Protein AF-A0A949S5S6-F1 (afdb_monomer_lite)

Radius of gyration: 18.07 Å; chains: 1; bounding box: 41×36×51 Å

Structure (mmCIF, N/CA/C/O backbone):
data_AF-A0A949S5S6-F1
#
_entry.id   AF-A0A949S5S6-F1
#
loop_
_atom_site.group_PDB
_atom_site.id
_atom_site.type_symbol
_atom_site.label_atom_id
_atom_site.label_alt_id
_atom_site.label_comp_id
_atom_site.label_asym_id
_atom_site.label_entity_id
_atom_site.label_seq_id
_atom_site.pdbx_PDB_ins_code
_atom_site.Cartn_x
_atom_site.Cartn_y
_atom_site.Cartn_z
_atom_site.occupancy
_atom_site.B_iso_or_equiv
_atom_site.auth_seq_id
_atom_site.auth_comp_id
_atom_site.auth_asym_id
_atom_site.auth_atom_id
_atom_site.pdbx_PDB_model_num
ATOM 1 N N . MET A 1 1 ? -26.203 28.391 -12.890 1.00 39.91 1 MET A N 1
ATOM 2 C CA . MET A 1 1 ? -25.693 27.081 -13.351 1.00 39.91 1 MET A CA 1
ATOM 3 C C . MET A 1 1 ? -24.501 26.681 -12.485 1.00 39.91 1 MET A C 1
ATOM 5 O O . MET A 1 1 ? -23.746 27.561 -12.107 1.00 39.91 1 MET A O 1
ATOM 9 N N . ALA A 1 2 ? -24.394 25.382 -12.174 1.00 42.94 2 ALA A N 1
ATOM 10 C CA . ALA A 1 2 ? -23.292 24.667 -11.508 1.00 42.94 2 ALA A CA 1
ATOM 11 C C . ALA A 1 2 ? -22.972 24.991 -10.026 1.00 42.94 2 ALA A C 1
ATOM 13 O O . ALA A 1 2 ? -22.066 25.753 -9.704 1.00 42.94 2 ALA A O 1
ATOM 14 N N . LYS A 1 3 ? -23.659 24.283 -9.110 1.00 41.00 3 LYS A N 1
ATOM 15 C CA . LYS A 1 3 ? -23.144 23.982 -7.762 1.00 41.00 3 LYS A CA 1
ATOM 16 C C . LYS A 1 3 ? -21.834 23.195 -7.910 1.00 41.00 3 LYS A C 1
ATOM 18 O O . LYS A 1 3 ? -21.847 22.079 -8.427 1.00 41.00 3 LYS A O 1
ATOM 23 N N . LYS A 1 4 ? -20.727 23.783 -7.454 1.00 41.28 4 LYS A N 1
ATOM 24 C CA . LYS A 1 4 ? -19.430 23.129 -7.253 1.00 41.28 4 LYS A CA 1
ATOM 25 C C . LYS A 1 4 ? -19.650 21.957 -6.290 1.00 41.28 4 LYS A C 1
ATOM 27 O O . LYS A 1 4 ? -19.961 22.157 -5.122 1.00 41.28 4 LYS A O 1
ATOM 32 N N . LYS A 1 5 ? -19.622 20.738 -6.825 1.00 39.84 5 LYS A N 1
ATOM 33 C CA . LYS A 1 5 ? -19.807 19.493 -6.079 1.00 39.84 5 LYS A CA 1
ATOM 34 C C . LYS A 1 5 ? -18.512 19.252 -5.304 1.00 39.84 5 LYS A C 1
ATOM 36 O O . LYS A 1 5 ? -17.574 18.682 -5.845 1.00 39.84 5 LYS A O 1
ATOM 41 N N . GLU A 1 6 ? -18.433 19.779 -4.087 1.00 42.38 6 GLU A N 1
ATOM 42 C CA . GLU A 1 6 ? -17.400 19.403 -3.122 1.00 42.38 6 GLU A CA 1
ATOM 43 C C . GLU A 1 6 ? -17.559 17.905 -2.849 1.00 42.38 6 GLU A C 1
ATOM 45 O O . GLU A 1 6 ? -18.492 17.459 -2.181 1.00 42.38 6 GLU A O 1
ATOM 50 N N . THR A 1 7 ? -16.700 17.101 -3.468 1.00 40.94 7 THR A N 1
ATOM 51 C CA . THR A 1 7 ? -16.578 15.681 -3.166 1.00 40.94 7 THR A CA 1
ATOM 52 C C . THR A 1 7 ? -15.943 15.571 -1.791 1.00 40.94 7 THR A C 1
ATOM 54 O O . THR A 1 7 ? -14.726 15.649 -1.660 1.00 40.94 7 THR A O 1
ATOM 57 N N . VAL A 1 8 ? -16.775 15.435 -0.760 1.00 47.38 8 VAL A N 1
ATOM 58 C CA . VAL A 1 8 ? -16.336 14.995 0.565 1.00 47.38 8 VAL A CA 1
ATOM 59 C C . VAL A 1 8 ? -15.779 13.584 0.381 1.00 47.38 8 VAL A C 1
ATOM 61 O O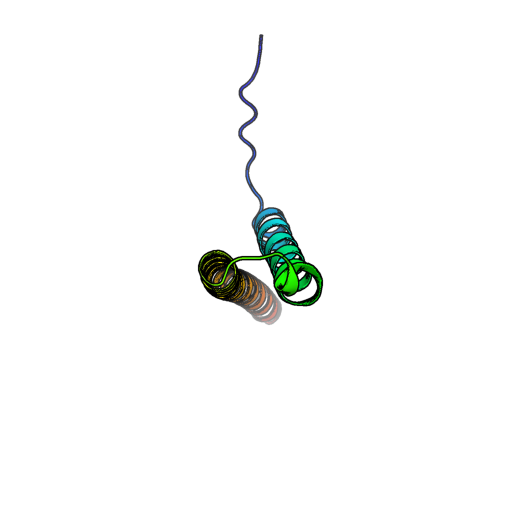 . VAL A 1 8 ? -16.532 12.620 0.243 1.00 47.38 8 VAL A O 1
ATOM 64 N N . GLU A 1 9 ? -14.461 13.466 0.253 1.00 57.03 9 GLU A N 1
ATOM 65 C CA . GLU A 1 9 ? -13.804 12.171 0.144 1.00 57.03 9 GLU A CA 1
ATOM 66 C C . GLU A 1 9 ? -13.932 11.442 1.484 1.00 57.03 9 GLU A C 1
ATOM 68 O O . GLU A 1 9 ? -13.336 11.830 2.486 1.00 57.03 9 GLU A O 1
ATOM 73 N N . ASN A 1 10 ? -14.764 10.401 1.523 1.00 71.19 10 ASN A N 1
ATOM 74 C CA . ASN A 1 10 ? -14.866 9.525 2.686 1.00 71.19 10 ASN A CA 1
ATOM 75 C C . ASN A 1 10 ? -13.557 8.710 2.810 1.00 71.19 10 ASN A C 1
ATOM 77 O O . ASN A 1 10 ? -13.089 8.205 1.783 1.00 71.19 10 ASN A O 1
ATOM 81 N N . PRO A 1 11 ? -12.984 8.521 4.017 1.00 76.75 11 PRO A N 1
ATOM 82 C CA . PRO A 1 11 ? -11.790 7.697 4.243 1.00 76.75 11 PRO A CA 1
ATOM 83 C C . PRO A 1 11 ? -11.827 6.317 3.563 1.00 76.75 11 PRO A C 1
ATOM 85 O O . PRO A 1 11 ? -10.808 5.865 3.047 1.00 76.75 11 PRO A O 1
ATOM 88 N N . VAL A 1 12 ? -13.000 5.685 3.437 1.00 80.94 12 VAL A N 1
ATOM 89 C CA . VAL A 1 12 ? -13.158 4.417 2.692 1.00 80.94 12 VAL A CA 1
ATOM 90 C C . VAL A 1 12 ? -12.873 4.583 1.195 1.00 80.94 12 VAL A C 1
ATOM 92 O O . VAL A 1 12 ? -12.272 3.712 0.567 1.00 80.94 12 VAL A O 1
ATOM 95 N N . SER A 1 13 ? -13.297 5.701 0.602 1.00 83.38 13 SER A N 1
ATOM 96 C CA . SER A 1 13 ? -13.001 6.008 -0.798 1.00 83.38 13 SER A CA 1
ATOM 97 C C . SER A 1 13 ? -11.507 6.232 -1.011 1.00 83.38 13 SER A C 1
ATOM 99 O O . SER A 1 13 ? -10.993 5.829 -2.051 1.00 83.38 13 SER A O 1
ATOM 101 N N . ASN A 1 14 ? -10.820 6.855 -0.054 1.00 88.56 14 ASN A N 1
ATOM 102 C CA . ASN A 1 14 ? -9.387 7.119 -0.163 1.00 88.56 14 ASN A CA 1
ATOM 103 C C . ASN A 1 14 ? -8.573 5.840 0.019 1.00 88.56 14 ASN A C 1
ATOM 105 O O . ASN A 1 14 ? -7.706 5.567 -0.804 1.00 88.56 14 ASN A O 1
ATOM 109 N N . PHE A 1 15 ? -8.954 4.982 0.969 1.00 92.38 15 PHE A N 1
ATOM 110 C CA . PHE A 1 15 ? -8.367 3.650 1.104 1.00 92.38 15 PHE A CA 1
ATOM 111 C C . PHE A 1 15 ? -8.501 2.836 -0.187 1.00 92.38 15 PHE A C 1
ATOM 113 O O . PHE A 1 15 ? -7.509 2.324 -0.694 1.00 92.38 15 PHE A O 1
ATOM 120 N N . ARG A 1 16 ? -9.707 2.760 -0.772 1.00 91.88 16 ARG A N 1
ATOM 121 C CA . ARG A 1 16 ? -9.934 2.016 -2.025 1.00 91.88 16 ARG A CA 1
ATOM 122 C C . ARG A 1 16 ? -9.096 2.548 -3.184 1.00 91.88 16 ARG A 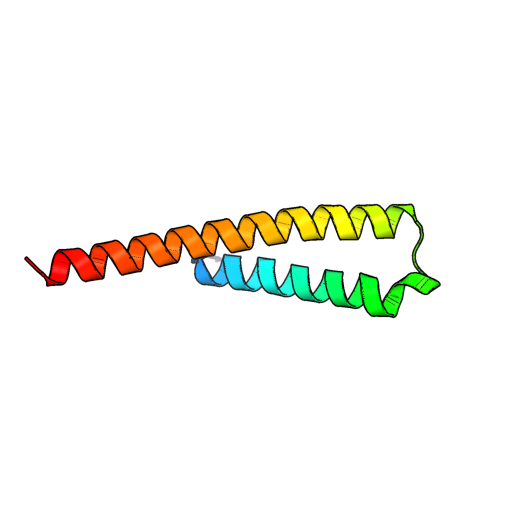C 1
ATOM 124 O O . ARG A 1 16 ? -8.605 1.754 -3.976 1.00 91.88 16 ARG A O 1
ATOM 131 N N . LYS A 1 17 ? -8.940 3.871 -3.292 1.00 94.06 17 LYS A N 1
ATOM 132 C CA . LYS A 1 17 ? -8.094 4.493 -4.321 1.00 94.06 17 LYS A CA 1
ATOM 133 C C . LYS A 1 17 ? -6.622 4.127 -4.121 1.00 94.06 17 LYS A C 1
ATOM 135 O O . LYS A 1 17 ? -6.006 3.638 -5.063 1.00 94.06 17 LYS A O 1
ATOM 140 N N . SER A 1 18 ? -6.080 4.319 -2.915 1.00 94.44 18 SER A N 1
ATOM 141 C CA . SER A 1 18 ? -4.676 4.005 -2.616 1.00 94.44 18 SER A CA 1
ATOM 142 C C . SER A 1 18 ? -4.381 2.511 -2.771 1.00 94.44 18 SER A C 1
ATOM 144 O O . SER A 1 18 ? -3.352 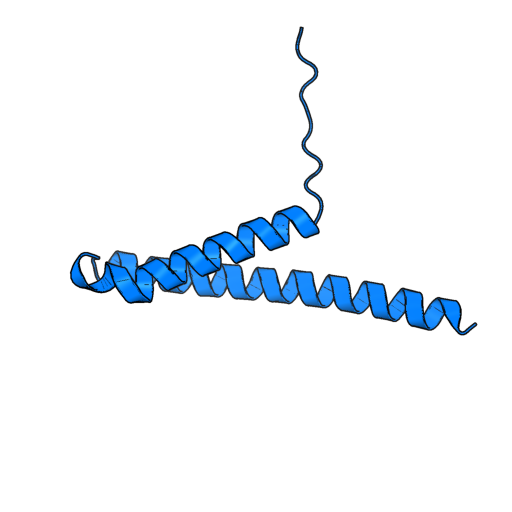2.146 -3.331 1.00 94.44 18 SER A O 1
ATOM 146 N N . PHE A 1 19 ? -5.301 1.647 -2.336 1.00 95.50 19 PHE A N 1
ATOM 147 C CA . PHE A 1 19 ? -5.164 0.198 -2.469 1.00 95.50 19 PHE A CA 1
ATOM 148 C C . PHE A 1 19 ? -5.188 -0.244 -3.933 1.00 95.50 19 PHE A C 1
ATOM 150 O O . PHE A 1 19 ? -4.300 -0.970 -4.359 1.00 95.50 19 PHE A O 1
ATOM 157 N N . LYS A 1 20 ? -6.127 0.278 -4.733 1.00 96.69 20 LYS A N 1
ATOM 158 C CA . LYS A 1 20 ? -6.174 -0.015 -6.169 1.00 96.69 20 LYS A CA 1
ATOM 159 C C . LYS A 1 20 ? -4.892 0.420 -6.882 1.00 96.69 20 LYS A C 1
ATOM 161 O O . LYS A 1 20 ? -4.364 -0.314 -7.706 1.00 96.69 20 LYS A O 1
ATOM 166 N N . ARG A 1 21 ? -4.363 1.600 -6.548 1.00 96.94 21 ARG A N 1
ATOM 167 C CA . ARG A 1 21 ? -3.095 2.068 -7.121 1.00 96.94 21 ARG A CA 1
ATOM 168 C C . ARG A 1 21 ? -1.925 1.158 -6.737 1.00 96.94 21 ARG A C 1
ATOM 170 O O . ARG A 1 21 ? -1.039 0.932 -7.553 1.00 96.94 21 ARG A O 1
ATOM 177 N N . LEU A 1 22 ? -1.924 0.630 -5.514 1.00 96.81 22 LEU A N 1
ATOM 178 C CA . LEU A 1 22 ? -0.924 -0.340 -5.075 1.00 96.81 22 LEU A CA 1
ATOM 179 C C . LEU A 1 22 ? -1.017 -1.647 -5.879 1.00 96.81 22 LEU A C 1
ATOM 181 O O . LEU A 1 22 ? 0.020 -2.158 -6.285 1.00 96.81 22 LEU A O 1
ATOM 185 N N . GLU A 1 23 ? -2.225 -2.151 -6.153 1.00 96.62 23 GLU A N 1
ATOM 186 C CA . GLU A 1 23 ? -2.435 -3.324 -7.019 1.00 96.62 23 GLU A CA 1
ATOM 187 C C . GLU A 1 23 ? -1.915 -3.082 -8.443 1.00 96.62 23 GLU A C 1
ATOM 189 O O . GLU A 1 23 ? -1.211 -3.926 -8.985 1.00 96.62 23 GLU A O 1
ATOM 194 N N . GLU A 1 24 ? -2.184 -1.908 -9.022 1.00 95.94 24 GLU A N 1
ATOM 195 C CA . GLU A 1 24 ? -1.661 -1.526 -10.343 1.00 95.94 24 GLU A CA 1
ATOM 196 C C . GLU A 1 24 ? -0.125 -1.490 -10.367 1.00 95.94 24 GLU A C 1
ATOM 198 O O . GLU A 1 24 ? 0.492 -1.904 -11.341 1.00 95.94 24 GLU A O 1
ATOM 203 N N . ILE A 1 25 ? 0.515 -0.999 -9.302 1.00 95.50 25 ILE A N 1
ATOM 204 C CA . ILE A 1 25 ? 1.982 -0.992 -9.197 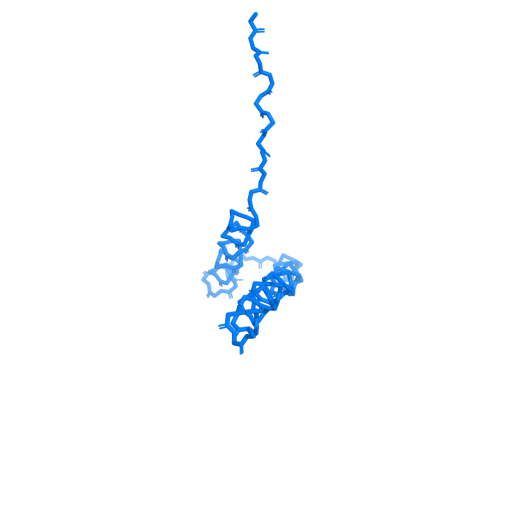1.00 95.50 25 ILE A CA 1
ATOM 205 C C . ILE A 1 25 ? 2.536 -2.413 -9.089 1.00 95.50 25 ILE A C 1
ATOM 207 O O . ILE A 1 25 ? 3.585 -2.690 -9.664 1.00 95.50 25 ILE A O 1
ATOM 211 N N . LEU A 1 26 ? 1.862 -3.306 -8.358 1.00 94.75 26 LEU A N 1
ATOM 212 C CA . LEU A 1 26 ? 2.278 -4.706 -8.262 1.00 94.75 26 LEU A CA 1
ATOM 213 C C . LEU A 1 26 ? 2.195 -5.393 -9.624 1.00 94.75 26 LEU A C 1
ATOM 215 O O . LEU A 1 26 ? 3.168 -6.012 -10.035 1.00 94.75 26 LEU A O 1
ATOM 219 N N . ASP 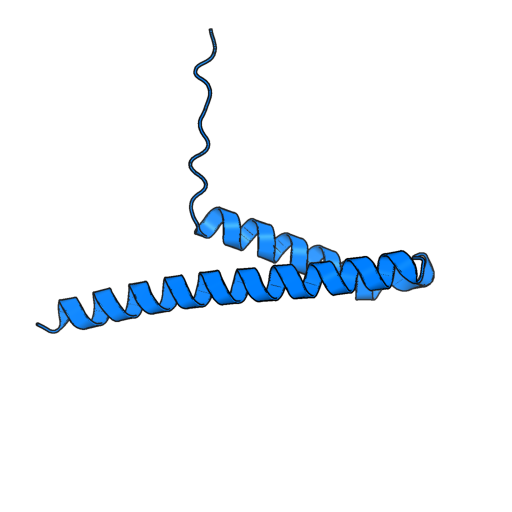A 1 27 ? 1.097 -5.194 -10.352 1.00 93.62 27 ASP A N 1
ATOM 220 C CA . ASP A 1 27 ? 0.925 -5.722 -11.707 1.00 93.62 27 ASP A CA 1
ATOM 221 C C . ASP A 1 27 ? 2.053 -5.259 -12.642 1.00 93.62 27 ASP A C 1
ATOM 223 O O . ASP A 1 27 ? 2.674 -6.068 -13.327 1.00 93.62 27 ASP A O 1
ATOM 227 N N . LYS A 1 28 ? 2.416 -3.973 -12.581 1.00 91.62 28 LYS A N 1
ATOM 228 C CA . LYS A 1 28 ? 3.548 -3.418 -13.337 1.00 91.62 28 LYS A CA 1
ATOM 229 C C . LYS A 1 28 ? 4.885 -4.061 -12.979 1.00 91.62 28 LYS A C 1
ATOM 231 O O . LYS A 1 28 ? 5.654 -4.432 -13.860 1.00 91.62 28 LYS A O 1
ATOM 236 N N . LEU A 1 29 ? 5.158 -4.212 -11.684 1.00 90.94 29 LEU A N 1
ATOM 237 C CA . LEU A 1 29 ? 6.405 -4.799 -11.188 1.00 90.94 29 LEU A CA 1
ATOM 238 C C . LEU A 1 29 ? 6.492 -6.318 -11.395 1.00 90.94 29 LEU A C 1
ATOM 240 O O . LEU A 1 29 ? 7.583 -6.871 -11.290 1.00 90.94 29 LEU A O 1
ATOM 244 N N . GLU A 1 30 ? 5.381 -7.001 -11.656 1.00 90.12 30 GLU A N 1
ATOM 245 C CA . GLU A 1 30 ? 5.357 -8.444 -11.913 1.00 90.12 30 GLU A CA 1
ATOM 246 C C . GLU A 1 30 ? 5.326 -8.761 -13.412 1.00 90.12 30 GLU A C 1
ATOM 248 O O . GLU A 1 30 ? 6.007 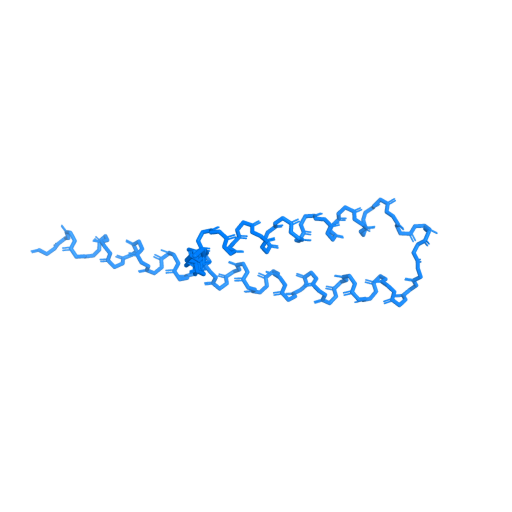-9.688 -13.850 1.00 90.12 30 GLU A O 1
ATOM 253 N N . ASN A 1 31 ? 4.577 -7.981 -14.197 1.00 89.25 31 ASN A N 1
ATOM 254 C CA . ASN A 1 31 ? 4.252 -8.304 -15.586 1.00 89.25 31 ASN A CA 1
ATOM 255 C C . ASN A 1 31 ? 4.869 -7.349 -16.624 1.00 89.25 31 ASN A C 1
ATOM 257 O O . ASN A 1 31 ? 5.026 -7.753 -17.772 1.00 89.25 31 ASN A O 1
ATOM 261 N N . GLU A 1 32 ? 5.240 -6.113 -16.260 1.00 86.19 32 GLU A N 1
ATOM 262 C CA . GLU A 1 32 ? 5.728 -5.084 -17.208 1.00 86.19 32 GLU A CA 1
ATOM 263 C C . GLU A 1 32 ? 7.242 -4.786 -17.080 1.00 86.19 32 GLU A C 1
ATOM 265 O O . GLU A 1 32 ? 7.763 -3.889 -17.741 1.00 86.19 32 GLU A O 1
ATOM 270 N N . VAL A 1 33 ? 7.984 -5.543 -16.260 1.00 81.94 33 VAL A N 1
ATOM 271 C CA . VAL A 1 33 ? 9.406 -5.266 -15.950 1.00 81.94 33 VAL A CA 1
ATOM 272 C C . VAL A 1 33 ? 10.344 -5.391 -17.152 1.00 81.94 33 VAL A C 1
ATOM 274 O O . VAL A 1 33 ? 11.352 -4.690 -17.200 1.00 81.94 33 VAL A O 1
ATOM 277 N N . GLU A 1 34 ? 10.050 -6.269 -18.113 1.00 82.62 34 GLU A N 1
ATOM 278 C CA . GLU A 1 34 ? 10.923 -6.492 -19.278 1.00 82.62 34 GLU A CA 1
ATOM 279 C C . GLU A 1 34 ? 10.993 -5.268 -20.210 1.00 82.62 34 GLU A C 1
ATOM 281 O O . GLU A 1 34 ? 12.022 -5.044 -20.850 1.00 82.62 34 GLU A O 1
ATOM 286 N N . ASP A 1 35 ? 9.933 -4.453 -20.230 1.00 81.50 35 ASP A N 1
ATOM 287 C CA . ASP A 1 35 ? 9.796 -3.262 -21.075 1.00 81.50 35 ASP A CA 1
ATOM 288 C C . ASP A 1 35 ? 10.033 -1.939 -20.306 1.00 81.50 35 ASP A C 1
ATOM 290 O O . ASP A 1 35 ? 10.132 -0.870 -20.919 1.00 81.50 35 ASP A O 1
ATOM 294 N N . GLU A 1 36 ? 10.145 -1.977 -18.970 1.00 83.88 36 GLU A N 1
ATOM 295 C CA . GLU A 1 36 ? 10.351 -0.797 -18.116 1.00 83.88 36 GLU A CA 1
ATOM 296 C C . GLU A 1 36 ? 11.838 -0.479 -17.865 1.00 83.88 36 GLU A C 1
ATOM 298 O O . GLU A 1 36 ? 12.697 -1.346 -17.694 1.00 83.88 36 GLU A O 1
ATOM 303 N N . SER A 1 37 ? 12.166 0.816 -17.782 1.00 91.50 37 SER A N 1
ATOM 304 C CA . SER A 1 37 ? 13.511 1.248 -17.392 1.00 91.50 37 SER A CA 1
ATOM 305 C C . SER A 1 37 ? 13.751 1.032 -15.894 1.00 91.50 37 SER A C 1
ATOM 307 O O . SER A 1 37 ? 12.837 1.122 -15.074 1.00 91.50 37 SER A O 1
ATOM 309 N N . LEU A 1 38 ? 15.017 0.846 -15.502 1.00 90.88 38 LEU A N 1
ATOM 310 C CA . LEU A 1 38 ? 15.406 0.724 -14.089 1.00 90.88 38 LEU A CA 1
ATOM 311 C C . LEU A 1 38 ? 14.919 1.910 -13.235 1.00 90.88 38 LEU A C 1
ATOM 313 O O . LEU A 1 38 ? 14.575 1.746 -12.066 1.00 90.88 38 LEU A O 1
ATOM 317 N N . GLU A 1 39 ? 14.885 3.109 -13.812 1.00 92.88 39 GLU A N 1
ATOM 318 C CA . GLU A 1 39 ? 14.412 4.320 -13.138 1.00 92.88 39 GLU A CA 1
ATOM 319 C C . GLU A 1 39 ? 12.906 4.270 -12.856 1.00 92.88 39 GLU A C 1
ATOM 321 O O . GLU A 1 39 ? 12.485 4.644 -11.757 1.00 92.88 39 GLU A O 1
ATOM 326 N N . GLU A 1 40 ? 12.105 3.759 -13.796 1.00 92.00 40 GLU A N 1
ATOM 327 C CA . GLU A 1 40 ? 10.666 3.561 -13.596 1.00 92.00 40 GLU A CA 1
ATOM 328 C C . GLU A 1 40 ? 10.387 2.443 -12.584 1.00 92.00 40 GLU A C 1
ATOM 330 O O . GLU A 1 40 ? 9.586 2.651 -11.672 1.00 92.00 40 GLU A O 1
ATOM 335 N N . ILE A 1 41 ? 11.143 1.340 -12.611 1.00 92.81 41 ILE A N 1
ATOM 336 C CA . ILE A 1 41 ? 11.055 0.275 -11.594 1.00 92.81 41 ILE A CA 1
ATOM 337 C C . ILE A 1 41 ? 11.298 0.844 -10.186 1.00 92.81 41 ILE A C 1
ATOM 339 O O . ILE A 1 41 ? 10.529 0.601 -9.250 1.00 92.81 41 ILE A O 1
ATOM 343 N N . VAL A 1 42 ? 12.347 1.660 -10.014 1.00 94.81 42 VAL A N 1
ATOM 344 C CA . VAL A 1 42 ? 12.662 2.299 -8.723 1.00 94.81 42 VAL A CA 1
ATOM 345 C C . VAL A 1 42 ? 11.562 3.273 -8.291 1.00 94.81 42 VAL A C 1
ATOM 347 O O . VAL A 1 42 ? 11.278 3.399 -7.093 1.00 94.81 42 VAL A O 1
ATOM 350 N N . LYS A 1 43 ? 10.938 3.975 -9.237 1.00 95.19 43 LYS A N 1
ATOM 351 C CA . LYS A 1 43 ? 9.835 4.903 -8.971 1.00 95.19 43 LYS A CA 1
ATOM 352 C C . LYS A 1 43 ? 8.566 4.165 -8.544 1.00 95.19 43 LYS A C 1
ATOM 354 O O . LYS A 1 43 ? 8.024 4.506 -7.493 1.00 95.19 43 LYS A O 1
ATOM 359 N N . ASN A 1 44 ? 8.167 3.127 -9.277 1.00 94.50 44 ASN A N 1
ATOM 360 C CA . ASN A 1 44 ? 7.045 2.248 -8.948 1.00 94.50 44 ASN A CA 1
ATOM 361 C C . ASN A 1 44 ? 7.225 1.639 -7.548 1.00 94.50 44 ASN A C 1
ATOM 363 O O . ASN A 1 44 ? 6.329 1.723 -6.709 1.00 94.50 44 ASN A O 1
ATOM 367 N N . TYR A 1 45 ? 8.425 1.149 -7.226 1.00 94.75 45 TYR A N 1
ATOM 368 C CA . TYR A 1 45 ? 8.733 0.624 -5.894 1.00 94.75 45 TYR A CA 1
ATOM 369 C C . TYR A 1 45 ? 8.571 1.672 -4.774 1.00 94.75 45 TYR A C 1
ATOM 371 O O . TYR A 1 45 ? 7.940 1.410 -3.747 1.00 94.75 45 TYR A O 1
ATOM 379 N N . LYS A 1 46 ? 9.108 2.889 -4.957 1.00 96.69 46 LYS A N 1
ATOM 380 C CA . LYS A 1 46 ? 8.964 3.986 -3.977 1.00 96.69 46 LYS A CA 1
ATOM 381 C C . LYS A 1 46 ? 7.508 4.412 -3.788 1.00 96.69 46 LYS A C 1
ATOM 383 O O . LYS A 1 46 ? 7.093 4.694 -2.660 1.00 96.69 46 LYS A O 1
ATOM 388 N N . GLU A 1 47 ? 6.747 4.471 -4.876 1.00 96.44 47 GLU A N 1
ATOM 389 C CA . GLU A 1 47 ? 5.320 4.779 -4.834 1.00 96.44 47 GLU A CA 1
ATOM 390 C C . GLU A 1 47 ? 4.562 3.688 -4.063 1.00 96.44 47 GLU A C 1
ATOM 392 O O . GLU A 1 47 ? 3.830 4.000 -3.121 1.00 96.44 47 GLU A O 1
ATOM 397 N N . GLY A 1 48 ? 4.836 2.413 -4.355 1.00 96.31 48 GLY A N 1
ATOM 398 C CA . GLY A 1 48 ? 4.255 1.270 -3.652 1.00 96.31 48 GLY A CA 1
ATOM 399 C C . GLY A 1 48 ? 4.507 1.304 -2.141 1.00 96.31 48 GLY A C 1
ATOM 400 O O . GLY A 1 48 ? 3.580 1.122 -1.350 1.00 96.31 48 GLY A O 1
ATOM 401 N N . LEU A 1 49 ? 5.731 1.633 -1.706 1.00 96.69 49 LEU A N 1
ATOM 402 C CA . LEU A 1 49 ? 6.045 1.803 -0.279 1.00 96.69 49 LEU A CA 1
ATOM 403 C C . LEU A 1 49 ? 5.245 2.935 0.380 1.00 96.69 49 LEU A C 1
ATOM 405 O O . LEU A 1 49 ? 4.836 2.819 1.540 1.00 96.69 49 LEU A O 1
ATOM 409 N N . THR A 1 50 ? 5.021 4.029 -0.348 1.00 96.62 50 THR A N 1
ATOM 410 C CA . THR A 1 50 ? 4.246 5.175 0.143 1.00 96.62 50 THR A CA 1
ATOM 411 C C . THR A 1 50 ? 2.778 4.791 0.322 1.00 96.62 50 THR A C 1
ATOM 413 O O . THR A 1 50 ? 2.229 4.964 1.411 1.00 96.62 50 THR A O 1
ATOM 416 N N . LEU A 1 51 ? 2.174 4.168 -0.692 1.00 96.56 51 LEU A N 1
ATOM 417 C CA . LEU A 1 51 ? 0.783 3.705 -0.657 1.00 96.56 51 LEU A CA 1
ATOM 418 C C . LEU A 1 51 ? 0.555 2.641 0.418 1.00 96.56 51 LEU A C 1
ATOM 420 O O . LEU A 1 51 ? -0.443 2.691 1.136 1.00 96.56 51 LEU A O 1
ATOM 424 N N . LEU A 1 52 ? 1.500 1.711 0.592 1.00 95.25 52 LEU A N 1
ATOM 425 C CA . LEU A 1 52 ? 1.443 0.708 1.654 1.00 95.25 52 LEU A CA 1
ATOM 426 C C . LEU A 1 52 ? 1.403 1.364 3.041 1.00 95.25 52 LEU A C 1
ATOM 428 O O . LEU A 1 52 ? 0.626 0.953 3.908 1.00 95.25 52 LEU A O 1
ATOM 432 N N . LYS A 1 53 ? 2.228 2.394 3.260 1.00 95.81 53 LYS A N 1
ATOM 433 C CA . LYS A 1 53 ? 2.246 3.148 4.518 1.00 95.81 53 LYS A CA 1
ATOM 434 C C . LYS A 1 53 ? 0.917 3.864 4.761 1.00 95.81 53 LYS A C 1
ATOM 436 O O . LYS A 1 53 ? 0.414 3.834 5.883 1.00 95.81 53 LYS A O 1
ATOM 441 N N . GLU A 1 54 ? 0.344 4.475 3.731 1.00 93.69 54 GLU A N 1
ATOM 442 C CA . GLU A 1 54 ? -0.960 5.140 3.817 1.00 93.69 54 GLU A CA 1
ATOM 443 C C . GLU A 1 54 ? -2.089 4.156 4.129 1.00 93.69 54 GLU A C 1
ATOM 445 O O . GLU A 1 54 ? -2.859 4.389 5.060 1.00 93.69 54 GLU A O 1
ATOM 450 N N . CYS A 1 55 ? -2.150 3.025 3.421 1.00 94.94 55 CYS A N 1
ATOM 451 C CA . CYS A 1 55 ? -3.156 1.989 3.651 1.00 94.94 55 CYS A CA 1
ATOM 452 C C . CYS A 1 55 ? -3.106 1.476 5.096 1.00 94.94 55 CYS A C 1
ATOM 454 O O . CYS A 1 55 ? -4.137 1.405 5.762 1.00 94.94 55 CYS A O 1
ATOM 456 N N . ARG A 1 56 ? -1.905 1.188 5.618 1.00 95.06 56 ARG A N 1
ATOM 457 C CA . ARG A 1 56 ? -1.715 0.769 7.018 1.00 95.06 56 ARG A CA 1
ATOM 458 C C . ARG A 1 56 ? -2.201 1.819 8.010 1.00 95.06 56 ARG A C 1
ATOM 460 O O . ARG A 1 56 ? -2.833 1.465 8.999 1.00 95.06 56 ARG A O 1
ATOM 467 N N . LYS A 1 57 ? -1.928 3.099 7.746 1.00 94.12 57 LYS A N 1
ATOM 468 C CA . LYS A 1 57 ? -2.391 4.197 8.601 1.00 94.12 57 LYS A CA 1
ATOM 469 C C . LYS A 1 57 ? -3.921 4.253 8.649 1.00 94.12 57 LYS A C 1
ATOM 471 O O . LYS A 1 57 ? -4.484 4.323 9.735 1.00 94.12 57 LYS A O 1
ATOM 476 N N . MET A 1 58 ? -4.582 4.172 7.494 1.00 92.19 58 MET A N 1
ATOM 477 C CA . MET A 1 58 ? -6.047 4.190 7.420 1.00 92.19 58 MET A CA 1
ATOM 478 C C . MET A 1 58 ? -6.675 2.982 8.128 1.00 92.19 58 MET A C 1
ATOM 480 O O . MET A 1 58 ? -7.680 3.133 8.818 1.00 92.19 58 MET A O 1
ATOM 484 N N . LEU A 1 59 ? -6.071 1.794 8.001 1.00 94.69 59 LEU A N 1
ATOM 485 C CA . LEU A 1 59 ? -6.525 0.596 8.713 1.00 94.69 59 LEU A CA 1
ATOM 486 C C . LEU A 1 59 ? -6.387 0.747 10.231 1.00 94.69 59 LEU A C 1
ATOM 488 O O . LEU A 1 59 ? -7.335 0.446 10.946 1.00 94.69 59 LEU A O 1
ATOM 492 N N . ALA A 1 60 ? -5.262 1.277 10.716 1.00 93.88 60 ALA A N 1
ATOM 493 C CA . ALA A 1 60 ? -5.062 1.530 12.143 1.00 93.88 60 ALA A CA 1
ATOM 494 C C . ALA A 1 60 ? -6.068 2.555 12.700 1.00 93.88 60 ALA A C 1
ATOM 496 O O . ALA A 1 60 ? -6.586 2.395 13.803 1.00 93.88 60 ALA A O 1
ATOM 497 N N . GLU A 1 61 ? -6.388 3.601 11.931 1.00 91.31 61 GLU A N 1
ATOM 498 C CA . GLU A 1 61 ? -7.419 4.577 12.306 1.00 91.31 61 GLU A CA 1
ATOM 499 C C . GLU A 1 61 ? -8.821 3.952 12.365 1.00 91.31 61 GLU A C 1
ATOM 501 O O . GLU A 1 61 ? -9.617 4.319 13.232 1.00 91.31 61 GLU A O 1
ATOM 506 N N . ALA A 1 62 ? -9.131 3.016 11.464 1.00 91.25 62 ALA A N 1
ATOM 507 C CA . ALA A 1 62 ? -10.393 2.280 11.474 1.00 91.25 62 ALA A CA 1
ATOM 508 C C . ALA A 1 62 ? -10.473 1.297 12.653 1.00 91.25 62 ALA A C 1
ATOM 510 O O . ALA A 1 62 ? -11.495 1.239 13.333 1.00 91.25 62 ALA A O 1
ATOM 511 N N . GLU A 1 63 ? -9.390 0.572 12.936 1.00 92.50 63 GLU A N 1
ATOM 512 C CA . GLU A 1 63 ? -9.288 -0.342 14.078 1.00 92.50 63 GLU A CA 1
ATOM 513 C C . GLU A 1 63 ? -9.493 0.400 15.405 1.00 92.50 63 GLU A C 1
ATOM 515 O O . GLU A 1 63 ? -10.325 -0.007 16.213 1.00 92.50 63 GLU A O 1
ATOM 520 N N . LEU A 1 64 ? -8.846 1.558 15.579 1.00 93.56 64 LEU A N 1
ATOM 521 C CA . LEU A 1 64 ? -9.020 2.401 16.764 1.00 93.56 64 LEU A CA 1
ATOM 522 C C . LEU A 1 64 ? -10.471 2.879 16.941 1.00 93.56 64 LEU A C 1
ATOM 524 O O . LEU A 1 64 ? -10.951 3.017 18.066 1.00 93.56 64 LEU A O 1
ATOM 528 N N . GLN A 1 65 ? -11.181 3.167 15.846 1.00 90.12 65 GLN A N 1
ATOM 529 C CA . GLN A 1 65 ? -12.599 3.536 15.910 1.00 90.12 65 GLN A CA 1
ATOM 530 C C . GLN A 1 65 ? -13.466 2.358 16.364 1.00 90.12 65 GLN A C 1
ATOM 532 O O . GLN A 1 65 ? -14.337 2.543 17.212 1.00 90.12 65 GLN A O 1
ATOM 537 N N . ILE A 1 66 ? -13.207 1.155 15.844 1.00 93.00 66 ILE A N 1
ATOM 538 C CA . ILE A 1 66 ? -13.914 -0.070 16.241 1.00 93.00 66 ILE A CA 1
ATOM 539 C C . ILE A 1 66 ? -13.667 -0.380 17.721 1.00 93.00 66 ILE A C 1
ATOM 541 O O . ILE A 1 66 ? -14.609 -0.714 18.443 1.00 93.00 66 ILE A O 1
ATOM 545 N N . GLU A 1 67 ? -12.423 -0.244 18.185 1.00 93.25 67 GLU A N 1
ATOM 546 C CA . GLU A 1 67 ? -12.052 -0.462 19.584 1.00 93.25 67 GLU A CA 1
ATOM 547 C C . GLU A 1 67 ? -12.811 0.490 20.515 1.00 93.25 67 GLU A C 1
ATOM 549 O O . GLU A 1 67 ? -13.434 0.033 21.472 1.00 93.25 67 GLU A O 1
ATOM 554 N N . LYS A 1 68 ? -12.845 1.790 20.193 1.00 92.62 68 LYS A N 1
ATOM 555 C CA . LYS A 1 68 ? -13.568 2.798 20.985 1.00 92.62 68 LYS A CA 1
ATOM 556 C C . LYS A 1 68 ? -15.045 2.457 21.141 1.00 92.62 68 LYS A C 1
ATOM 558 O O . LYS A 1 68 ? -15.513 2.368 22.273 1.00 92.62 68 LYS A O 1
ATOM 563 N N . ILE A 1 69 ? -15.735 2.178 20.034 1.00 92.31 69 ILE A N 1
ATOM 564 C CA . ILE A 1 69 ? -17.154 1.788 20.053 1.00 92.31 69 ILE A CA 1
ATOM 565 C C . ILE A 1 69 ? -17.343 0.538 20.929 1.00 92.31 69 ILE A C 1
ATOM 567 O O . ILE A 1 69 ? -18.175 0.520 21.830 1.00 92.31 69 ILE A O 1
ATOM 571 N N . SER A 1 70 ? -16.484 -0.470 20.752 1.00 88.00 70 SER A N 1
ATOM 572 C CA . SER A 1 70 ? -16.543 -1.726 21.514 1.00 88.00 70 SER A CA 1
ATOM 573 C C . SER A 1 70 ? -16.284 -1.558 23.019 1.00 88.00 70 SER A C 1
ATOM 575 O O . SER A 1 70 ? -16.682 -2.418 23.810 1.00 88.00 70 SER A O 1
ATOM 577 N N . THR A 1 71 ? -15.569 -0.504 23.422 1.00 83.25 71 THR A N 1
ATOM 578 C CA . THR A 1 71 ? -15.346 -0.151 24.834 1.00 83.25 71 THR A CA 1
ATOM 579 C C . THR A 1 71 ? -16.454 0.725 25.411 1.00 83.25 71 THR A C 1
ATOM 581 O O . THR A 1 71 ? -16.771 0.579 26.588 1.00 83.25 71 THR A O 1
ATOM 584 N N . GLU A 1 72 ? -17.063 1.594 24.601 1.00 73.88 72 GLU A N 1
ATOM 585 C CA . GLU A 1 72 ? -18.192 2.444 24.994 1.00 73.88 72 GLU A CA 1
ATOM 586 C C . GLU A 1 72 ? -19.461 1.615 25.240 1.00 73.88 72 GLU A C 1
ATOM 588 O O . GLU A 1 72 ? -20.159 1.870 26.213 1.00 73.88 72 GLU A O 1
ATOM 593 N N . ASP A 1 73 ? -19.697 0.558 24.454 1.00 69.00 73 ASP A N 1
ATOM 594 C CA . ASP A 1 73 ? -20.832 -0.366 24.631 1.00 69.00 73 ASP A CA 1
ATOM 595 C C . ASP A 1 73 ? -20.743 -1.251 25.899 1.00 69.00 73 ASP A C 1
ATOM 597 O O . ASP A 1 73 ? -21.695 -1.957 26.239 1.00 69.00 73 ASP A O 1
ATOM 601 N N . LYS A 1 74 ? -19.596 -1.272 26.594 1.00 58.78 74 LYS A N 1
ATOM 602 C CA . LYS A 1 74 ? -19.365 -2.095 27.801 1.00 58.78 74 LYS A CA 1
ATOM 603 C C . LYS A 1 74 ? -19.510 -1.332 29.126 1.00 58.78 74 LYS A C 1
ATOM 605 O O . LYS A 1 74 ? -19.333 -1.960 30.172 1.00 58.78 74 LYS A O 1
ATOM 610 N N . ASN A 1 75 ? -19.821 -0.035 29.089 1.00 48.84 75 ASN A N 1
ATOM 611 C CA . ASN A 1 75 ? -20.102 0.805 30.264 1.00 48.84 75 ASN A CA 1
ATOM 612 C C . ASN A 1 75 ? -21.589 1.151 30.364 1.00 48.84 75 ASN A C 1
ATOM 614 O O . ASN A 1 75 ? -22.050 1.337 31.512 1.00 48.84 75 ASN A O 1
#

Sequence (75 aa):
MAKKKETVENPVSNFRKSFKRLEEILDKLENEVEDESLEEIVKNYKEGLTLLKECRKMLAEAELQIEKISTEDKN

Secondary structure (DSSP, 8-state):
----------HHHHHHHHHHHHHHHHHHHHHSTTTS-HHHHHHHHHHHHHHHHHHHHHHHHHHHHHHHHHHHTT-

pLDDT: mean 84.36, std 17.32, range [39.84, 96.94]

Foldseek 3Di:
DDDPPPPPQDLVNVLVVLVVLLVVLVCCLVPVVVVDDPVVVVVSVVSNVVSVVVNVVSVVVVVVVVVVVVVVVVD